Protein AF-A0A9W4R9J2-F1 (afdb_monomer)

Structure (mmCIF, N/CA/C/O backbone):
data_AF-A0A9W4R9J2-F1
#
_entry.id   AF-A0A9W4R9J2-F1
#
loop_
_atom_site.group_PDB
_atom_site.id
_atom_site.type_symbol
_atom_site.label_atom_id
_atom_site.label_alt_id
_atom_site.label_comp_id
_atom_site.label_asym_id
_atom_site.label_entity_id
_atom_site.label_seq_id
_atom_site.pdbx_PDB_ins_code
_atom_site.Cartn_x
_atom_site.Cartn_y
_atom_site.Cartn_z
_atom_site.occupancy
_atom_site.B_iso_or_equiv
_atom_site.auth_seq_id
_atom_site.auth_comp_id
_atom_site.auth_asym_id
_atom_site.auth_atom_id
_atom_site.pdbx_PDB_model_num
ATOM 1 N N . MET A 1 1 ? 6.379 -10.928 -26.105 1.00 49.28 1 MET A N 1
ATOM 2 C CA . MET A 1 1 ? 5.476 -9.896 -26.661 1.00 49.28 1 MET A CA 1
ATOM 3 C C . MET A 1 1 ? 5.214 -8.902 -25.545 1.00 49.28 1 MET A C 1
ATOM 5 O O . MET A 1 1 ? 4.827 -9.354 -24.476 1.00 49.28 1 MET A O 1
ATOM 9 N N . GLN A 1 2 ? 5.492 -7.612 -25.751 1.00 60.53 2 GLN A N 1
ATOM 10 C CA . GLN A 1 2 ? 5.240 -6.575 -24.742 1.00 60.53 2 GLN A CA 1
ATOM 11 C C . GLN A 1 2 ? 3.728 -6.381 -24.582 1.00 60.53 2 GLN A C 1
ATOM 13 O O . GLN A 1 2 ? 3.017 -6.205 -25.573 1.00 60.53 2 GLN A O 1
ATOM 18 N N . GLY A 1 3 ? 3.234 -6.471 -23.348 1.00 66.19 3 GLY A N 1
ATOM 19 C CA . GLY A 1 3 ? 1.832 -6.247 -23.016 1.00 66.19 3 GLY A CA 1
ATOM 20 C C . GLY A 1 3 ? 1.604 -4.839 -22.469 1.00 66.19 3 GLY A C 1
ATOM 21 O O . GLY A 1 3 ? 2.522 -4.184 -21.992 1.00 66.19 3 GLY A O 1
ATOM 22 N N . ILE A 1 4 ? 0.347 -4.392 -22.455 1.00 69.94 4 ILE A N 1
ATOM 23 C CA . ILE A 1 4 ? -0.038 -3.115 -21.823 1.00 69.94 4 ILE A CA 1
ATOM 24 C C . ILE A 1 4 ? 0.292 -3.119 -20.319 1.00 69.94 4 ILE A C 1
ATOM 26 O O . ILE A 1 4 ? 0.579 -2.080 -19.742 1.00 69.94 4 ILE A O 1
ATOM 30 N N . LEU A 1 5 ? 0.277 -4.288 -19.675 1.00 68.06 5 LEU A N 1
ATOM 31 C CA . LEU A 1 5 ? 0.492 -4.410 -18.231 1.00 68.06 5 LEU A CA 1
ATOM 32 C C . LEU A 1 5 ? 1.940 -4.734 -17.842 1.00 68.06 5 LEU A C 1
ATOM 34 O O . LEU A 1 5 ? 2.314 -4.511 -16.697 1.00 68.06 5 LEU A O 1
ATOM 38 N N . TYR A 1 6 ? 2.746 -5.279 -18.754 1.00 64.56 6 TYR A N 1
ATOM 39 C CA . TYR A 1 6 ? 4.098 -5.740 -18.442 1.00 64.56 6 TYR A CA 1
ATOM 40 C C . TYR A 1 6 ? 4.996 -5.680 -19.675 1.00 64.56 6 TYR A C 1
ATOM 42 O O . TYR A 1 6 ? 4.601 -6.037 -20.785 1.00 64.56 6 TYR A O 1
ATOM 50 N N . GLU A 1 7 ? 6.232 -5.253 -19.452 1.00 65.69 7 GLU A N 1
ATOM 51 C CA . GLU A 1 7 ? 7.257 -5.182 -20.494 1.00 65.69 7 GLU A CA 1
ATOM 52 C C . GLU A 1 7 ? 7.965 -6.522 -20.713 1.00 65.69 7 GLU A C 1
ATOM 54 O O . GLU A 1 7 ? 8.534 -6.769 -21.775 1.00 65.69 7 GLU A O 1
ATOM 59 N N . GLU A 1 8 ? 7.920 -7.381 -19.695 1.00 66.69 8 GLU A N 1
ATOM 60 C CA . GLU A 1 8 ? 8.724 -8.589 -19.618 1.00 66.69 8 GLU A CA 1
ATOM 61 C C . GLU A 1 8 ? 8.417 -9.597 -20.734 1.00 66.69 8 GLU A C 1
ATOM 63 O O . GLU A 1 8 ? 7.276 -9.686 -21.204 1.00 66.69 8 GLU A O 1
ATOM 68 N N . PRO A 1 9 ? 9.395 -10.448 -21.110 1.00 65.94 9 PRO A N 1
ATOM 69 C CA . PRO A 1 9 ? 9.200 -11.491 -22.116 1.00 65.94 9 PRO A CA 1
ATOM 70 C C . PRO A 1 9 ? 8.013 -12.407 -21.802 1.00 65.94 9 PRO A C 1
ATOM 72 O O . PRO A 1 9 ? 7.389 -12.948 -22.717 1.00 65.94 9 PRO A O 1
ATOM 75 N N . THR A 1 10 ? 7.715 -12.570 -20.506 1.00 77.56 10 THR A N 1
ATOM 76 C CA . THR A 1 10 ? 6.707 -13.488 -19.983 1.00 77.56 10 THR A CA 1
ATOM 77 C C . THR A 1 10 ? 5.927 -12.865 -18.822 1.00 77.56 10 THR A C 1
ATOM 79 O O . THR A 1 10 ? 6.518 -12.427 -17.836 1.00 77.56 10 THR A O 1
ATOM 82 N N . ILE A 1 11 ? 4.593 -12.939 -18.876 1.00 79.38 11 ILE A N 1
ATOM 83 C CA . ILE A 1 11 ? 3.689 -12.466 -17.808 1.00 79.38 11 ILE A CA 1
ATOM 84 C C . ILE A 1 11 ? 3.969 -13.101 -16.436 1.00 79.38 11 ILE A C 1
ATOM 86 O O . ILE A 1 11 ? 3.738 -12.487 -15.397 1.00 79.38 11 ILE A O 1
ATOM 90 N N . TRP A 1 12 ? 4.502 -14.323 -16.418 1.00 82.69 12 TRP A N 1
ATOM 91 C CA . TRP A 1 12 ? 4.842 -15.052 -15.196 1.00 82.69 12 TRP A CA 1
ATOM 92 C C . TRP A 1 12 ? 5.904 -14.343 -14.348 1.00 82.69 12 TRP A C 1
ATOM 94 O O . TRP A 1 12 ? 5.832 -14.408 -13.124 1.00 82.69 12 TRP A O 1
ATOM 104 N N . LEU A 1 13 ? 6.844 -13.625 -14.974 1.00 85.06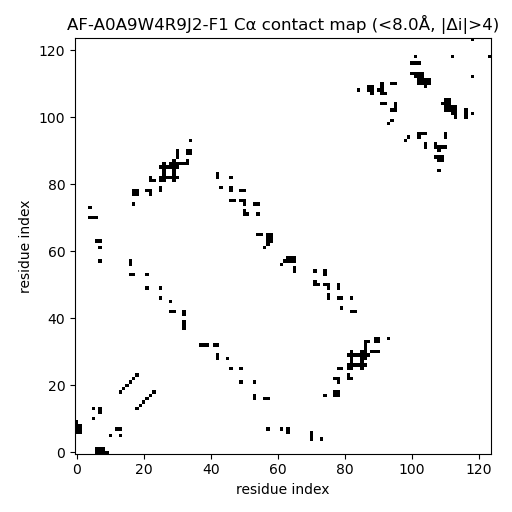 13 LEU A N 1
ATOM 105 C CA . LEU A 1 13 ? 7.872 -12.858 -14.260 1.00 85.06 13 LEU A CA 1
ATOM 106 C C . LEU A 1 13 ? 7.255 -11.661 -13.535 1.00 85.06 13 LEU A C 1
ATOM 108 O O . LEU A 1 13 ? 7.522 -11.440 -12.356 1.00 85.06 13 LEU A O 1
ATOM 112 N N . PHE A 1 14 ? 6.343 -10.958 -14.208 1.00 84.19 14 PHE A N 1
ATOM 113 C CA . PHE A 1 14 ? 5.556 -9.888 -13.605 1.00 84.19 14 PHE A CA 1
ATOM 114 C C . PHE A 1 14 ? 4.712 -10.392 -12.425 1.00 84.19 14 PHE A C 1
ATOM 116 O O . PHE A 1 14 ? 4.728 -9.800 -11.345 1.00 84.19 14 PHE A O 1
ATOM 123 N N . LEU A 1 15 ? 4.015 -11.521 -12.592 1.00 87.25 15 LEU A N 1
ATOM 124 C CA . LEU A 1 15 ? 3.226 -12.121 -11.513 1.00 87.25 15 LEU A CA 1
ATOM 125 C C . LEU A 1 15 ? 4.101 -12.528 -10.322 1.00 87.25 15 LEU A C 1
ATOM 127 O O . LEU A 1 15 ? 3.741 -12.270 -9.176 1.00 87.25 15 LEU A O 1
ATOM 131 N N . LEU A 1 16 ? 5.265 -13.125 -10.563 1.00 91.19 16 LEU A N 1
ATOM 132 C CA . LEU A 1 16 ? 6.165 -13.518 -9.486 1.00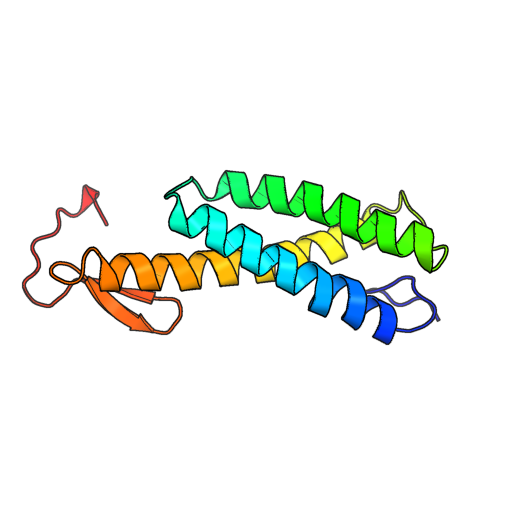 91.19 16 LEU A CA 1
ATOM 133 C C . LEU A 1 16 ? 6.727 -12.298 -8.740 1.00 91.19 16 LEU A C 1
ATOM 135 O O . LEU A 1 16 ? 6.644 -12.227 -7.515 1.00 91.19 16 LEU A O 1
ATOM 139 N N . VAL A 1 17 ? 7.287 -11.332 -9.465 1.00 90.38 17 VAL A N 1
ATOM 140 C CA . VAL A 1 17 ? 8.046 -10.231 -8.860 1.00 90.38 17 VAL A CA 1
ATOM 141 C C . VAL A 1 17 ? 7.135 -9.131 -8.334 1.00 90.38 17 VAL A C 1
ATOM 143 O O . VAL A 1 17 ? 7.285 -8.726 -7.184 1.00 90.38 17 VAL A O 1
ATOM 146 N N . THR A 1 18 ? 6.164 -8.666 -9.119 1.00 89.88 18 THR A N 1
ATOM 147 C CA . THR A 1 18 ? 5.282 -7.569 -8.696 1.00 89.88 18 THR A CA 1
ATOM 148 C C . THR A 1 18 ? 4.164 -8.081 -7.796 1.00 89.88 18 THR A C 1
ATOM 150 O O . THR A 1 18 ? 3.932 -7.517 -6.728 1.00 89.88 18 THR A O 1
ATOM 153 N N . VAL A 1 19 ? 3.471 -9.158 -8.184 1.00 91.62 19 VAL A N 1
ATOM 154 C CA . VAL A 1 19 ? 2.272 -9.609 -7.453 1.00 91.62 19 VAL A CA 1
ATOM 155 C C . VAL A 1 19 ? 2.636 -10.451 -6.235 1.00 91.62 19 VAL A C 1
ATOM 157 O O . VAL A 1 19 ? 2.187 -10.142 -5.134 1.00 91.62 19 VAL A O 1
ATOM 160 N N . ILE A 1 20 ? 3.450 -11.496 -6.395 1.00 93.88 20 ILE A N 1
ATOM 161 C CA . ILE A 1 20 ? 3.772 -12.396 -5.281 1.00 93.88 20 ILE A CA 1
ATOM 162 C C . ILE A 1 20 ? 4.780 -11.733 -4.340 1.00 93.88 20 ILE A C 1
ATOM 164 O O . ILE A 1 20 ? 4.466 -11.511 -3.174 1.00 93.88 20 ILE A O 1
ATOM 168 N N . MET A 1 21 ? 5.974 -11.386 -4.823 1.00 94.62 21 MET A N 1
ATOM 169 C CA . MET A 1 21 ? 7.027 -10.822 -3.970 1.00 94.62 21 MET A CA 1
ATOM 170 C C . MET A 1 21 ? 6.708 -9.382 -3.555 1.00 94.62 21 MET A C 1
ATOM 172 O O . MET A 1 21 ? 6.671 -9.069 -2.364 1.00 94.62 21 MET A O 1
ATOM 17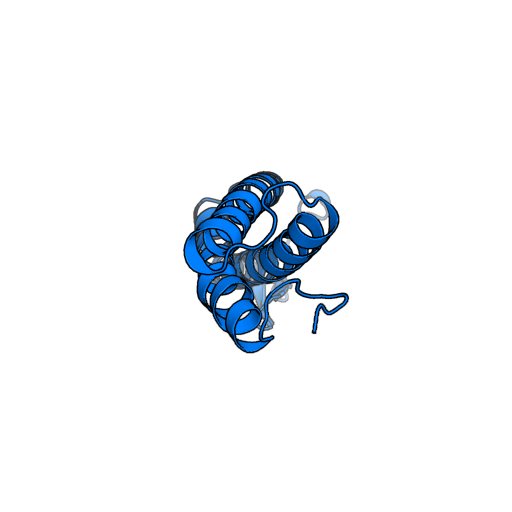6 N N . GLY A 1 22 ? 6.436 -8.514 -4.530 1.00 95.06 22 GLY A N 1
ATOM 177 C CA . GLY A 1 22 ? 6.090 -7.115 -4.307 1.00 95.06 22 GLY A CA 1
ATOM 178 C C . GLY A 1 22 ? 4.801 -6.969 -3.503 1.00 95.06 22 GLY A C 1
ATOM 179 O O . GLY A 1 22 ? 4.794 -6.285 -2.482 1.00 95.06 22 GLY A O 1
ATOM 180 N N . GLY A 1 23 ? 3.733 -7.669 -3.892 1.00 96.06 23 GLY A N 1
ATOM 181 C CA . GLY A 1 23 ? 2.456 -7.648 -3.179 1.00 96.06 23 GLY A CA 1
ATOM 182 C C . GLY A 1 23 ? 2.564 -8.174 -1.746 1.00 96.06 23 GLY A C 1
ATOM 183 O O . GLY A 1 23 ? 1.980 -7.583 -0.835 1.00 96.06 23 GLY A O 1
ATOM 184 N N . TRP A 1 24 ? 3.371 -9.212 -1.497 1.00 96.69 24 TRP A N 1
ATOM 185 C CA . TRP A 1 24 ? 3.652 -9.673 -0.133 1.00 96.69 24 TRP A CA 1
ATOM 186 C C . TRP A 1 24 ? 4.371 -8.609 0.706 1.00 96.69 24 TRP A C 1
ATOM 188 O O . TRP A 1 24 ? 3.954 -8.317 1.831 1.00 96.69 24 TRP A O 1
ATOM 198 N N . LEU A 1 25 ? 5.422 -7.986 0.163 1.00 96.69 25 LEU A N 1
ATOM 199 C CA . LEU A 1 25 ? 6.142 -6.903 0.840 1.00 96.69 25 LEU A CA 1
ATOM 200 C C . LEU A 1 25 ? 5.230 -5.698 1.101 1.00 96.69 25 LEU A C 1
ATOM 202 O O . LEU A 1 25 ? 5.234 -5.151 2.206 1.00 96.69 25 LEU A O 1
ATOM 206 N N . ALA A 1 26 ? 4.396 -5.335 0.127 1.00 97.25 26 ALA A N 1
ATOM 207 C CA . ALA A 1 26 ? 3.409 -4.273 0.247 1.00 97.25 26 ALA A CA 1
ATOM 208 C C . ALA A 1 26 ? 2.405 -4.560 1.369 1.00 97.25 26 ALA A C 1
ATOM 210 O O . ALA A 1 26 ? 2.177 -3.716 2.239 1.00 97.25 26 ALA A O 1
ATOM 211 N N . TRP A 1 27 ? 1.863 -5.779 1.417 1.00 97.69 27 TRP A N 1
ATOM 212 C CA . TRP A 1 27 ? 0.972 -6.218 2.488 1.00 97.69 27 TRP A CA 1
ATOM 213 C C . TRP A 1 27 ? 1.642 -6.127 3.866 1.00 97.69 27 TRP A C 1
ATOM 215 O O . TRP A 1 27 ? 1.038 -5.644 4.831 1.00 97.69 27 TRP A O 1
ATOM 225 N N . MET A 1 28 ? 2.899 -6.565 3.973 1.00 97.31 28 MET A N 1
ATOM 226 C CA . MET A 1 28 ? 3.667 -6.521 5.219 1.00 97.31 28 MET A CA 1
ATOM 227 C C . MET A 1 28 ? 3.967 -5.085 5.668 1.00 97.31 28 MET A C 1
ATOM 229 O O . MET A 1 28 ? 3.836 -4.785 6.858 1.00 97.31 28 MET A O 1
ATOM 233 N N . ALA A 1 29 ? 4.270 -4.180 4.736 1.00 96.19 29 ALA A N 1
ATOM 234 C CA . ALA A 1 29 ? 4.402 -2.751 5.015 1.00 96.19 29 ALA A CA 1
ATOM 235 C C . ALA A 1 29 ? 3.069 -2.144 5.493 1.00 96.19 29 ALA A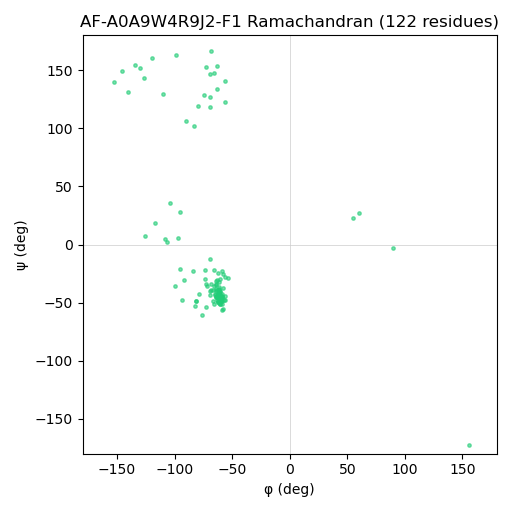 C 1
ATOM 237 O O . ALA A 1 29 ? 3.028 -1.457 6.517 1.00 96.19 29 ALA A O 1
ATOM 238 N N . GLY A 1 30 ? 1.956 -2.481 4.830 1.00 95.50 30 GLY A N 1
ATOM 239 C CA . GLY A 1 30 ? 0.605 -2.110 5.258 1.00 95.50 30 GLY A CA 1
ATOM 240 C C . GLY A 1 30 ? 0.290 -2.580 6.679 1.00 95.50 30 GLY A C 1
ATOM 241 O O . GLY A 1 30 ? -0.206 -1.809 7.507 1.00 95.50 30 GLY A O 1
ATOM 242 N N . ARG A 1 31 ? 0.652 -3.825 7.010 1.00 95.81 31 ARG A N 1
ATOM 243 C CA . ARG A 1 31 ? 0.542 -4.379 8.366 1.00 95.81 31 ARG A CA 1
ATOM 244 C C . ARG A 1 31 ? 1.383 -3.601 9.383 1.00 95.81 31 ARG A C 1
ATOM 246 O O . ARG A 1 31 ? 0.883 -3.335 10.476 1.00 95.81 31 ARG A O 1
ATOM 253 N N . ALA A 1 32 ? 2.621 -3.236 9.057 1.00 95.56 32 ALA A N 1
ATOM 254 C CA . ALA A 1 32 ? 3.503 -2.488 9.958 1.00 95.56 32 ALA A CA 1
ATOM 255 C C . ALA A 1 32 ? 2.953 -1.084 10.275 1.00 95.56 32 ALA A C 1
ATOM 257 O O . ALA A 1 32 ? 2.873 -0.694 11.444 1.00 95.56 32 ALA A O 1
ATOM 258 N N . ILE A 1 33 ? 2.482 -0.363 9.251 1.00 95.12 33 ILE A N 1
ATOM 259 C CA . ILE A 1 33 ? 1.815 0.941 9.405 1.00 95.12 33 ILE A CA 1
ATOM 260 C C . ILE A 1 33 ? 0.520 0.812 10.213 1.00 95.12 33 ILE A C 1
ATOM 262 O O . ILE A 1 33 ? 0.224 1.648 11.072 1.00 95.12 33 ILE A O 1
ATOM 266 N N . ALA A 1 34 ? -0.242 -0.265 9.995 1.00 93.88 34 ALA A N 1
ATOM 267 C CA . ALA A 1 34 ? -1.422 -0.539 10.799 1.00 93.88 34 ALA A CA 1
ATOM 268 C C . ALA A 1 34 ? -1.042 -0.680 12.283 1.00 93.88 34 ALA A C 1
ATOM 270 O O . ALA A 1 34 ? -1.541 0.056 13.125 1.00 93.88 34 ALA A O 1
ATOM 271 N N . LEU A 1 35 ? -0.124 -1.591 12.620 1.00 93.19 35 LEU A N 1
ATOM 272 C CA . LEU A 1 35 ? 0.263 -1.905 14.010 1.00 93.19 35 LEU A CA 1
ATOM 273 C C . LEU A 1 35 ? 0.793 -0.712 14.808 1.00 93.19 35 LEU A C 1
ATOM 275 O O . LEU A 1 35 ? 0.660 -0.694 16.027 1.00 93.19 35 LEU A O 1
ATOM 279 N N . THR A 1 36 ? 1.339 0.289 14.129 1.00 93.69 36 THR A N 1
ATOM 280 C CA . THR A 1 36 ? 1.927 1.483 14.746 1.00 93.69 36 THR A CA 1
ATOM 281 C C . THR A 1 36 ? 0.979 2.684 14.800 1.00 93.69 36 THR A C 1
ATOM 283 O O . THR A 1 36 ? 1.408 3.767 15.184 1.00 93.69 36 THR A O 1
ATOM 286 N N . TRP A 1 37 ? -0.296 2.522 14.413 1.00 91.44 37 TRP A N 1
ATOM 287 C CA . TRP A 1 37 ? -1.291 3.614 14.380 1.00 91.44 37 TRP A CA 1
ATOM 288 C C . TRP A 1 37 ? -0.862 4.833 13.546 1.00 91.44 37 TRP A C 1
ATOM 290 O O . TRP A 1 37 ? -1.370 5.936 13.722 1.00 91.44 37 TRP A O 1
ATOM 300 N N . ARG A 1 38 ? 0.060 4.627 12.599 1.00 91.00 38 ARG A N 1
ATOM 301 C CA . ARG A 1 38 ? 0.570 5.679 11.720 1.00 91.00 38 ARG A CA 1
ATOM 302 C C . ARG A 1 38 ? -0.477 6.090 10.674 1.00 91.00 38 ARG A C 1
ATOM 304 O O . ARG A 1 38 ? -1.324 5.265 10.295 1.00 91.00 38 ARG A O 1
ATOM 311 N N . PRO A 1 39 ? -0.418 7.345 10.193 1.00 90.62 39 PRO A N 1
ATOM 312 C CA . PRO A 1 39 ? -1.334 7.843 9.177 1.00 90.62 39 PRO A CA 1
ATOM 313 C C . PRO A 1 39 ? -1.134 7.121 7.838 1.00 90.62 39 PRO A C 1
ATOM 315 O O . PRO A 1 39 ? -0.027 6.721 7.476 1.00 90.62 39 PRO A O 1
ATOM 318 N N . ASN A 1 40 ? -2.222 6.968 7.085 1.00 89.69 40 ASN A N 1
ATOM 319 C CA . ASN A 1 40 ? -2.258 6.224 5.823 1.00 89.69 40 ASN A CA 1
ATOM 320 C C . ASN A 1 40 ? -1.419 6.856 4.694 1.00 89.69 40 ASN A C 1
ATOM 322 O O . ASN A 1 40 ? -0.994 6.133 3.800 1.00 89.69 40 ASN A O 1
ATOM 326 N N . TRP A 1 41 ? -1.112 8.156 4.735 1.00 92.56 41 TRP A N 1
ATOM 327 C CA . TRP A 1 41 ? -0.234 8.780 3.735 1.00 92.56 41 TRP A CA 1
ATOM 328 C C . TRP A 1 41 ? 1.193 8.213 3.764 1.00 92.56 41 TRP A C 1
ATOM 330 O O . TRP A 1 41 ? 1.831 8.117 2.718 1.00 92.56 41 TRP A O 1
ATOM 340 N N . GLN A 1 42 ? 1.681 7.763 4.930 1.00 94.19 42 GLN A N 1
ATOM 341 C CA . GLN A 1 42 ? 3.005 7.133 5.034 1.00 94.19 42 GLN A CA 1
ATOM 342 C C . GLN A 1 42 ? 3.062 5.827 4.240 1.00 94.19 42 GLN A C 1
ATOM 344 O O . GLN A 1 42 ? 4.086 5.515 3.639 1.00 94.19 42 GLN A O 1
ATOM 349 N N . LEU A 1 43 ? 1.943 5.095 4.179 1.00 94.44 43 LEU A N 1
ATOM 350 C CA . LEU A 1 43 ? 1.839 3.894 3.362 1.00 94.44 43 LEU A CA 1
ATOM 351 C C . LEU A 1 43 ? 2.021 4.222 1.880 1.00 94.44 43 LEU A C 1
ATOM 353 O O . LEU A 1 43 ? 2.761 3.519 1.206 1.00 94.44 43 LEU A O 1
ATOM 357 N N . VAL A 1 44 ? 1.404 5.301 1.387 1.00 95.88 44 VAL A N 1
ATOM 358 C CA . VAL A 1 44 ? 1.539 5.718 -0.018 1.00 95.88 44 VAL A CA 1
ATOM 359 C C . VAL A 1 44 ? 3.001 5.993 -0.358 1.00 95.88 44 VAL A C 1
ATOM 361 O O . VAL A 1 44 ? 3.500 5.475 -1.351 1.00 95.88 44 VAL A O 1
ATOM 364 N N . ILE A 1 45 ? 3.718 6.726 0.497 1.00 96.19 45 ILE A N 1
ATOM 365 C CA . ILE A 1 45 ? 5.145 7.008 0.288 1.00 96.19 45 ILE A CA 1
ATOM 366 C C . ILE A 1 45 ? 5.977 5.727 0.289 1.00 96.19 45 ILE A C 1
ATOM 368 O O . ILE A 1 45 ? 6.828 5.546 -0.580 1.00 96.19 45 ILE A O 1
ATOM 372 N N . TYR A 1 46 ? 5.719 4.815 1.227 1.00 94.38 46 TYR A N 1
ATOM 373 C CA . TYR A 1 46 ? 6.417 3.532 1.253 1.00 94.38 46 TYR A CA 1
ATOM 374 C C . TYR A 1 46 ? 6.117 2.680 0.021 1.00 94.38 46 TYR A C 1
ATOM 376 O O . TYR A 1 46 ? 7.016 1.999 -0.462 1.00 94.38 46 TYR A O 1
ATOM 384 N N . MET A 1 47 ? 4.899 2.734 -0.523 1.00 97.31 47 MET A N 1
ATOM 385 C CA . MET A 1 47 ? 4.551 2.006 -1.746 1.00 97.31 47 MET A CA 1
ATOM 386 C C . MET A 1 47 ? 5.186 2.627 -2.991 1.00 97.31 47 MET A C 1
ATOM 388 O O . MET A 1 47 ? 5.598 1.882 -3.871 1.00 97.31 47 MET A O 1
ATOM 392 N N . LEU A 1 48 ? 5.344 3.954 -3.043 1.00 95.94 48 LEU A N 1
ATOM 393 C CA . LEU A 1 48 ? 6.105 4.622 -4.105 1.00 95.94 48 LEU A CA 1
ATOM 394 C C . LEU A 1 48 ? 7.576 4.183 -4.081 1.00 95.94 48 LEU A C 1
ATOM 396 O O . LEU A 1 48 ? 8.110 3.735 -5.091 1.00 95.94 48 LEU A O 1
ATOM 400 N N . ALA A 1 49 ? 8.216 4.218 -2.908 1.00 96.25 49 ALA A N 1
ATOM 401 C CA . ALA A 1 49 ? 9.591 3.740 -2.756 1.00 96.25 49 ALA A CA 1
ATOM 402 C C . ALA A 1 49 ? 9.727 2.244 -3.101 1.00 96.25 49 ALA A C 1
ATOM 404 O O . ALA A 1 49 ? 10.673 1.843 -3.781 1.00 96.25 49 ALA A O 1
ATOM 405 N N . LEU A 1 50 ? 8.761 1.419 -2.682 1.00 95.81 50 LEU A N 1
ATOM 406 C CA . LEU A 1 50 ? 8.727 -0.004 -3.016 1.00 95.81 50 LEU A CA 1
ATOM 407 C C . LEU A 1 50 ? 8.515 -0.239 -4.519 1.00 95.81 50 LEU A C 1
ATOM 409 O O . LEU A 1 50 ? 9.123 -1.150 -5.068 1.00 95.81 50 LEU A O 1
ATOM 413 N N . GLY A 1 51 ? 7.720 0.591 -5.199 1.00 94.81 51 GLY A N 1
ATOM 414 C CA . GLY A 1 51 ? 7.554 0.553 -6.653 1.00 94.81 51 GLY A CA 1
ATOM 415 C C . GLY A 1 51 ? 8.869 0.793 -7.390 1.00 94.81 51 GLY A C 1
ATOM 416 O O . GLY A 1 51 ? 9.173 0.082 -8.344 1.00 94.81 51 GLY A O 1
ATOM 417 N N . ILE A 1 52 ? 9.698 1.726 -6.902 1.00 94.12 52 ILE A N 1
ATOM 418 C CA . ILE A 1 52 ? 11.025 1.991 -7.484 1.00 94.12 52 ILE A CA 1
ATOM 419 C C . ILE A 1 52 ? 11.907 0.754 -7.310 1.00 94.12 52 ILE A C 1
ATOM 421 O O . ILE A 1 52 ? 12.586 0.333 -8.244 1.00 94.12 52 ILE A O 1
ATOM 425 N N . PHE A 1 53 ? 11.862 0.138 -6.128 1.00 94.31 53 PHE A N 1
ATOM 426 C CA . PHE A 1 53 ? 12.617 -1.075 -5.837 1.00 94.31 53 PHE A CA 1
ATOM 427 C C . PHE A 1 53 ? 12.178 -2.271 -6.699 1.00 94.31 53 PHE A C 1
ATOM 429 O O . PHE A 1 53 ? 13.021 -2.953 -7.274 1.00 94.31 53 PHE A O 1
ATOM 436 N N . VAL A 1 54 ? 10.872 -2.502 -6.855 1.00 92.81 54 VAL A N 1
ATOM 437 C CA . VAL A 1 54 ? 10.337 -3.553 -7.740 1.00 92.81 54 VAL A CA 1
ATOM 438 C C . VAL A 1 54 ? 10.743 -3.296 -9.191 1.00 92.81 54 VAL A C 1
ATOM 440 O O . V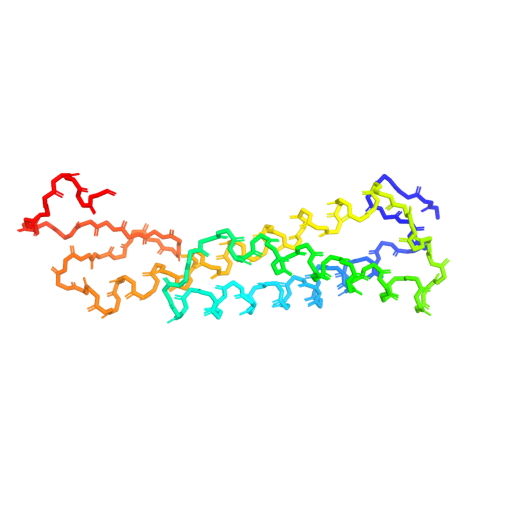AL A 1 54 ? 11.190 -4.218 -9.873 1.00 92.81 54 VAL A O 1
ATOM 443 N N . ARG A 1 55 ? 10.694 -2.038 -9.649 1.00 90.50 55 ARG A N 1
ATOM 444 C CA . ARG A 1 55 ? 11.140 -1.681 -11.000 1.00 90.50 55 ARG A CA 1
ATOM 445 C C . ARG A 1 55 ? 12.632 -1.924 -11.204 1.00 90.50 55 ARG A C 1
ATOM 447 O O . ARG A 1 55 ? 13.037 -2.389 -12.266 1.00 90.50 55 ARG A O 1
ATOM 454 N N . PHE A 1 56 ? 13.438 -1.653 -10.183 1.00 91.38 56 PHE A N 1
ATOM 455 C CA . PHE A 1 56 ? 14.859 -1.975 -10.194 1.00 91.38 56 PHE A CA 1
ATOM 456 C C . PHE A 1 56 ? 15.107 -3.485 -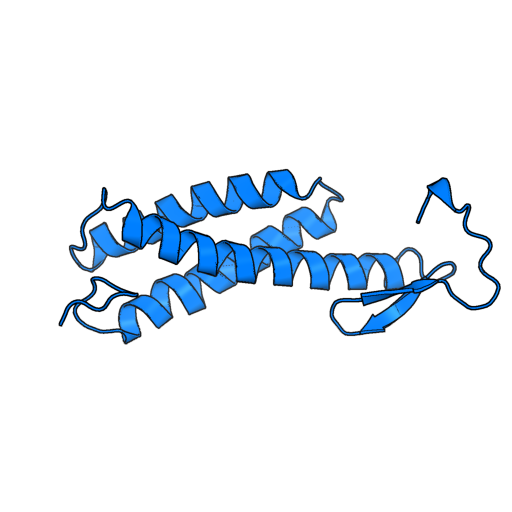10.327 1.00 91.38 56 PHE A C 1
ATOM 458 O O . PHE A 1 56 ? 15.995 -3.874 -11.078 1.00 91.38 56 PHE A O 1
ATOM 465 N N . ILE A 1 57 ? 14.305 -4.338 -9.677 1.00 90.50 57 ILE A N 1
ATOM 466 C CA . ILE A 1 57 ? 14.406 -5.800 -9.836 1.00 90.50 57 ILE A CA 1
ATOM 467 C C . ILE A 1 57 ? 14.102 -6.217 -11.280 1.00 90.50 57 ILE A C 1
ATOM 469 O O . ILE A 1 57 ? 14.858 -7.005 -11.847 1.00 90.50 57 ILE A O 1
ATOM 473 N N . HIS A 1 58 ? 13.043 -5.666 -11.884 1.00 87.12 58 HIS A N 1
ATOM 474 C CA . HIS A 1 58 ? 12.697 -5.934 -13.287 1.00 87.12 58 HIS A CA 1
ATOM 475 C C . HIS A 1 58 ? 13.829 -5.544 -14.245 1.00 87.12 58 HIS A C 1
ATOM 477 O O . HIS A 1 58 ? 14.251 -6.335 -15.088 1.00 87.12 58 HIS A O 1
ATOM 483 N N . PHE A 1 59 ? 14.414 -4.361 -14.047 1.00 88.12 59 PHE A N 1
ATOM 484 C CA . PHE A 1 59 ? 15.592 -3.920 -14.797 1.00 88.12 59 PHE A CA 1
ATOM 485 C C . PHE A 1 59 ? 16.798 -4.856 -14.596 1.00 88.12 59 PHE A C 1
ATOM 487 O O . PHE A 1 59 ? 17.395 -5.318 -15.567 1.00 88.12 59 PHE A O 1
ATOM 494 N N . ALA A 1 60 ? 17.156 -5.156 -13.345 1.00 88.88 60 ALA A N 1
ATOM 495 C CA . ALA A 1 60 ? 18.385 -5.876 -13.021 1.00 88.88 60 ALA A CA 1
ATOM 496 C C . ALA A 1 60 ? 18.353 -7.349 -13.455 1.00 88.88 60 ALA A C 1
ATOM 498 O O . ALA A 1 60 ? 19.361 -7.867 -13.933 1.00 88.88 60 ALA A O 1
ATOM 499 N N . LEU A 1 61 ? 17.213 -8.026 -13.287 1.00 86.81 61 LEU A N 1
ATOM 500 C CA . LEU A 1 61 ? 17.094 -9.463 -13.551 1.00 86.81 61 LEU A CA 1
ATOM 501 C C . LEU A 1 61 ? 16.649 -9.783 -14.977 1.00 86.81 61 LEU A C 1
ATOM 503 O O . LEU A 1 61 ? 17.044 -10.822 -15.503 1.00 86.81 61 LEU A O 1
ATOM 507 N N . PHE A 1 62 ? 15.850 -8.917 -15.604 1.00 86.00 62 PHE A N 1
ATOM 508 C CA . PHE A 1 62 ? 15.210 -9.228 -16.886 1.00 86.00 62 PHE A CA 1
ATOM 509 C C . PHE A 1 62 ? 15.476 -8.198 -17.983 1.00 86.00 62 PHE A C 1
ATOM 511 O O . PHE A 1 62 ? 14.934 -8.319 -19.078 1.00 86.00 62 PHE A O 1
ATOM 518 N N . GLN A 1 63 ? 16.362 -7.228 -17.727 1.00 83.38 63 GLN A N 1
ATOM 519 C CA . GLN A 1 63 ? 16.761 -6.204 -18.699 1.00 83.38 63 GLN A CA 1
ATOM 520 C C . GLN A 1 63 ? 15.581 -5.333 -19.183 1.00 83.38 63 GLN A C 1
ATOM 522 O O . GLN A 1 63 ? 15.621 -4.791 -20.288 1.00 83.38 63 GLN A O 1
ATOM 527 N N . ALA A 1 64 ? 14.531 -5.175 -18.366 1.00 82.00 64 ALA A N 1
ATOM 528 C CA . ALA A 1 64 ? 13.434 -4.240 -18.634 1.00 82.00 64 ALA A CA 1
ATOM 529 C C . AL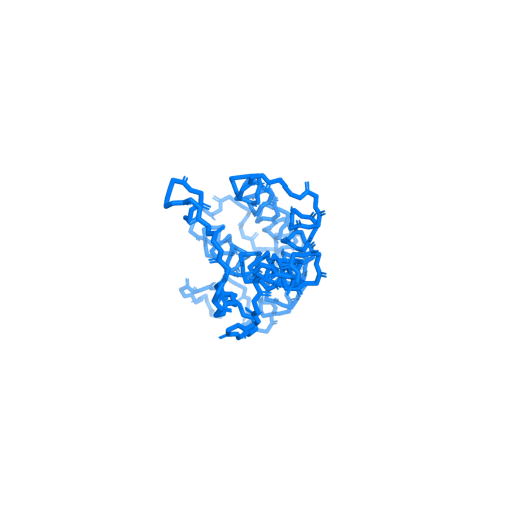A A 1 64 ? 13.880 -2.774 -18.526 1.00 82.00 64 ALA A C 1
ATOM 531 O O . ALA A 1 64 ? 14.941 -2.481 -17.987 1.00 82.00 64 ALA A O 1
ATOM 532 N N . THR A 1 65 ? 13.085 -1.807 -18.995 1.00 82.88 65 THR A N 1
ATOM 533 C CA . THR A 1 65 ? 13.510 -0.394 -18.977 1.00 82.88 65 THR A CA 1
ATOM 534 C C . THR A 1 65 ? 13.342 0.270 -17.608 1.00 82.88 65 THR A C 1
ATOM 536 O O . THR A 1 65 ? 12.236 0.447 -17.113 1.00 82.88 65 THR A O 1
ATOM 539 N N . LEU A 1 66 ? 14.417 0.756 -16.985 1.00 77.88 66 LEU A N 1
ATOM 540 C CA . LEU A 1 66 ? 14.313 1.336 -15.637 1.00 77.88 66 LEU A CA 1
ATOM 541 C C . LEU A 1 66 ? 13.397 2.579 -15.572 1.00 77.88 66 LEU A C 1
ATOM 543 O O . LEU A 1 66 ? 12.553 2.680 -14.685 1.00 77.88 66 LEU A O 1
ATOM 547 N N . LEU A 1 67 ? 13.541 3.508 -16.523 1.00 81.69 67 LEU A N 1
ATOM 548 C CA . LEU A 1 67 ? 12.935 4.850 -16.489 1.00 81.69 67 LEU A CA 1
ATOM 549 C C . LEU A 1 67 ? 11.602 4.968 -17.248 1.00 81.69 67 LEU A C 1
ATOM 551 O O . LEU A 1 67 ? 11.244 6.045 -17.724 1.00 81.69 67 LEU A O 1
ATOM 555 N N . THR A 1 68 ? 10.842 3.881 -17.360 1.00 86.00 68 THR A N 1
ATOM 556 C CA . THR A 1 68 ? 9.523 3.935 -18.001 1.00 86.00 68 THR A CA 1
ATOM 557 C C . THR A 1 68 ? 8.436 4.241 -16.977 1.00 86.00 68 THR A C 1
ATOM 559 O O . THR A 1 68 ? 8.036 3.380 -16.190 1.00 86.00 68 THR A O 1
ATOM 562 N N . LEU A 1 69 ? 7.920 5.474 -17.024 1.00 86.00 69 LEU A N 1
ATOM 563 C CA . LEU A 1 69 ? 6.901 5.964 -16.089 1.00 86.00 69 LEU A CA 1
ATOM 564 C C . LEU A 1 69 ? 5.624 5.108 -16.107 1.00 86.00 69 LEU A C 1
ATOM 566 O O . LEU A 1 69 ? 5.040 4.857 -15.059 1.00 86.00 69 LEU A O 1
ATOM 570 N N . HIS A 1 70 ? 5.218 4.624 -17.282 1.00 86.38 70 HIS A N 1
ATOM 571 C CA . HIS A 1 70 ? 4.030 3.787 -17.442 1.00 86.38 70 HIS A CA 1
ATOM 572 C C . HIS A 1 70 ? 4.091 2.507 -16.592 1.00 86.38 70 HIS A C 1
ATOM 574 O O . HIS A 1 70 ? 3.221 2.288 -15.752 1.00 86.38 70 HIS A O 1
ATOM 580 N N . TYR A 1 71 ? 5.139 1.694 -16.750 1.00 85.44 71 TYR A N 1
ATOM 581 C CA . TYR A 1 71 ? 5.268 0.437 -16.010 1.00 85.44 71 TYR A CA 1
ATOM 582 C C . TYR A 1 71 ? 5.500 0.660 -14.514 1.00 85.44 71 TYR A C 1
ATOM 584 O O . TYR A 1 71 ? 4.946 -0.071 -13.699 1.00 85.44 71 TYR A O 1
ATOM 592 N N . TYR A 1 72 ? 6.222 1.722 -14.143 1.00 90.12 72 TYR A N 1
ATOM 593 C CA . TYR A 1 72 ? 6.344 2.119 -12.741 1.00 90.12 72 TYR A CA 1
ATOM 594 C C . TYR A 1 72 ? 4.981 2.431 -12.102 1.00 90.12 72 TYR A C 1
ATOM 596 O O . TYR A 1 72 ? 4.714 2.005 -10.976 1.00 90.12 72 TYR A O 1
ATOM 604 N N . ILE A 1 73 ? 4.097 3.144 -12.811 1.00 92.19 73 ILE A N 1
ATOM 605 C CA . ILE A 1 73 ? 2.741 3.433 -12.325 1.00 92.19 73 ILE A CA 1
ATOM 606 C C . ILE A 1 73 ? 1.942 2.136 -12.162 1.00 92.19 73 ILE A C 1
ATOM 608 O O . ILE A 1 73 ? 1.293 1.961 -11.132 1.00 92.19 73 ILE A O 1
ATOM 612 N N . VAL A 1 74 ? 2.013 1.219 -13.132 1.00 90.81 74 VAL A N 1
ATOM 613 C CA . VAL A 1 74 ? 1.321 -0.079 -13.057 1.00 90.81 74 VAL A CA 1
ATOM 614 C C . VAL A 1 74 ? 1.783 -0.876 -11.834 1.00 90.81 74 VAL A C 1
ATOM 616 O O . VAL A 1 74 ? 0.944 -1.276 -11.024 1.00 90.81 74 VAL A O 1
ATOM 619 N N . ASP A 1 75 ? 3.097 -1.039 -11.648 1.00 90.25 75 ASP A N 1
ATOM 620 C CA . ASP A 1 75 ? 3.666 -1.730 -10.485 1.00 90.25 75 ASP A CA 1
ATOM 621 C C . ASP A 1 75 ? 3.203 -1.068 -9.180 1.00 90.25 75 ASP A C 1
ATOM 623 O O . ASP A 1 75 ? 2.696 -1.727 -8.271 1.00 90.25 75 ASP A O 1
ATOM 627 N N . THR A 1 76 ? 3.295 0.259 -9.107 1.00 94.31 76 THR A N 1
ATOM 628 C CA . THR A 1 76 ? 2.913 1.028 -7.918 1.00 94.31 76 THR A CA 1
ATOM 629 C C . THR A 1 76 ? 1.432 0.868 -7.577 1.00 94.31 76 THR A C 1
ATOM 631 O O . THR A 1 76 ? 1.097 0.720 -6.404 1.00 94.31 76 THR A O 1
ATOM 634 N N . ILE A 1 77 ? 0.529 0.868 -8.564 1.00 95.38 77 ILE A N 1
ATOM 635 C CA . ILE A 1 77 ? -0.912 0.667 -8.333 1.00 95.38 77 ILE A CA 1
ATOM 636 C C . ILE A 1 77 ? -1.173 -0.716 -7.736 1.00 95.38 77 ILE A C 1
ATOM 638 O O . ILE A 1 77 ? -1.936 -0.834 -6.773 1.00 95.38 77 ILE A O 1
ATOM 642 N N . VAL A 1 78 ? -0.515 -1.752 -8.265 1.00 94.31 78 VAL A N 1
ATOM 643 C CA . VAL A 1 78 ? -0.621 -3.113 -7.725 1.00 94.31 78 VAL A CA 1
ATOM 644 C C . VAL A 1 78 ? -0.146 -3.138 -6.272 1.00 94.31 78 VAL A C 1
ATOM 646 O O . VAL A 1 78 ? -0.868 -3.615 -5.393 1.00 94.31 78 VAL A O 1
ATOM 649 N N . LEU A 1 79 ? 1.021 -2.557 -5.984 1.00 96.69 79 LEU A N 1
ATOM 650 C CA . LEU A 1 79 ? 1.565 -2.490 -4.626 1.00 96.69 79 LEU A CA 1
ATOM 651 C C . LEU A 1 79 ? 0.663 -1.695 -3.677 1.00 96.69 79 LEU A C 1
ATOM 653 O O . LEU A 1 79 ? 0.419 -2.136 -2.557 1.00 96.69 79 LEU A O 1
ATOM 657 N N . LEU A 1 80 ? 0.106 -0.564 -4.116 1.00 96.81 80 LEU A N 1
ATOM 658 C CA . LEU A 1 80 ? -0.848 0.219 -3.329 1.00 96.81 80 LEU A CA 1
ATOM 659 C C . LEU A 1 80 ? -2.084 -0.608 -2.977 1.00 96.81 80 LEU A C 1
ATOM 661 O O . LEU A 1 80 ? -2.503 -0.591 -1.820 1.00 96.81 80 LEU A O 1
ATOM 665 N N . ALA A 1 81 ? -2.638 -1.368 -3.924 1.00 96.88 81 ALA A N 1
ATOM 666 C CA . ALA A 1 81 ? -3.792 -2.225 -3.666 1.00 96.88 81 ALA A CA 1
ATOM 667 C C . ALA A 1 81 ? -3.492 -3.258 -2.564 1.00 96.88 81 ALA A C 1
ATOM 669 O O . ALA A 1 81 ? -4.241 -3.355 -1.586 1.00 96.88 81 ALA A O 1
ATOM 670 N N . PHE A 1 82 ? -2.362 -3.967 -2.659 1.00 97.31 82 PHE A N 1
ATOM 671 C CA . PHE A 1 82 ? -1.937 -4.922 -1.628 1.00 97.31 82 PHE A CA 1
ATOM 672 C C . PHE A 1 82 ? -1.615 -4.247 -0.290 1.00 97.31 82 PHE A C 1
ATOM 674 O O . PHE A 1 82 ? -2.022 -4.739 0.767 1.00 97.31 82 PHE A O 1
ATOM 681 N N . GLY A 1 83 ? -0.929 -3.105 -0.320 1.00 96.88 83 GLY A N 1
ATOM 682 C CA . GLY A 1 83 ? -0.567 -2.338 0.866 1.00 96.88 83 GLY A CA 1
ATOM 683 C C . GLY A 1 83 ? -1.792 -1.842 1.625 1.00 96.88 83 GLY A C 1
ATOM 684 O O . GLY A 1 83 ? -1.894 -2.049 2.837 1.00 96.88 83 GLY A O 1
ATOM 685 N N . PHE A 1 84 ? -2.759 -1.238 0.930 1.00 96.69 84 PHE A N 1
ATOM 686 C CA . PHE A 1 84 ? -3.999 -0.758 1.542 1.00 96.69 84 PHE A CA 1
ATOM 687 C C . PHE A 1 84 ? -4.885 -1.900 2.027 1.00 96.69 84 PHE A C 1
ATOM 689 O O . PHE A 1 84 ? -5.445 -1.796 3.121 1.00 96.69 84 PHE A O 1
ATOM 696 N N . ALA A 1 85 ? -4.976 -3.003 1.279 1.00 96.06 85 ALA A N 1
ATOM 697 C CA . ALA A 1 85 ? -5.685 -4.194 1.734 1.00 96.06 85 ALA A CA 1
ATOM 698 C C . ALA A 1 85 ? -5.064 -4.737 3.034 1.00 96.06 85 ALA A C 1
ATOM 700 O O . ALA A 1 85 ? -5.772 -4.933 4.028 1.00 96.06 85 ALA A O 1
ATOM 701 N N . GLY A 1 86 ? -3.735 -4.877 3.076 1.00 95.44 86 GLY A N 1
ATOM 702 C CA . GLY A 1 86 ? -3.004 -5.321 4.262 1.00 95.44 86 GLY A CA 1
ATOM 703 C C . GLY A 1 86 ? -3.177 -4.374 5.445 1.00 95.44 86 GLY A C 1
ATOM 704 O O . GLY A 1 86 ? -3.458 -4.813 6.566 1.00 95.44 86 GLY A O 1
ATOM 705 N N . TRP A 1 87 ? -3.095 -3.067 5.206 1.00 96.38 87 TRP A N 1
ATOM 706 C CA . TRP A 1 87 ? -3.348 -2.051 6.222 1.00 96.38 87 TRP A CA 1
ATOM 707 C C . TRP A 1 87 ? -4.772 -2.137 6.776 1.00 96.38 87 TRP A C 1
ATOM 709 O O . TRP A 1 87 ? -4.954 -2.234 7.992 1.00 96.38 87 TRP A O 1
ATOM 719 N N . ARG A 1 88 ? -5.786 -2.169 5.904 1.00 95.00 88 ARG A N 1
ATOM 720 C CA . ARG A 1 88 ? -7.203 -2.172 6.292 1.00 95.00 88 ARG A CA 1
ATOM 721 C C . ARG A 1 88 ? -7.580 -3.432 7.063 1.00 95.00 88 ARG A C 1
ATOM 723 O O . ARG A 1 88 ? -8.316 -3.334 8.048 1.00 95.00 88 ARG A O 1
ATOM 730 N N . TYR A 1 89 ? -7.055 -4.585 6.647 1.00 95.31 89 TYR A N 1
ATOM 731 C CA . TYR A 1 89 ? -7.247 -5.870 7.320 1.00 95.31 89 TYR A CA 1
ATOM 732 C C . TYR A 1 89 ? -6.691 -5.844 8.748 1.00 95.31 89 TYR A C 1
ATOM 734 O O . TYR A 1 89 ? -7.379 -6.173 9.718 1.00 95.31 89 TYR A O 1
ATOM 742 N N . ASN A 1 90 ? -5.443 -5.395 8.900 1.00 94.94 90 ASN A N 1
ATOM 743 C CA . ASN A 1 90 ? -4.788 -5.358 10.204 1.00 94.94 90 ASN A CA 1
ATOM 744 C C . ASN A 1 90 ? -5.369 -4.266 11.111 1.00 94.94 90 ASN A C 1
ATOM 746 O O . ASN A 1 90 ? -5.531 -4.508 12.308 1.00 94.94 90 ASN A O 1
ATOM 750 N N . ARG A 1 91 ? -5.755 -3.111 10.554 1.00 93.88 91 ARG A N 1
ATOM 751 C CA . ARG A 1 91 ? -6.453 -2.052 11.292 1.00 93.88 91 ARG A CA 1
ATOM 752 C C . ARG A 1 91 ? -7.792 -2.549 11.828 1.00 93.88 91 ARG A C 1
ATOM 754 O O . ARG A 1 91 ? -8.093 -2.318 12.994 1.00 93.88 91 ARG A O 1
ATOM 761 N N . ALA A 1 92 ? -8.558 -3.293 11.026 1.00 93.19 92 ALA A N 1
ATOM 762 C CA . ALA A 1 92 ? -9.818 -3.868 11.488 1.00 93.19 92 ALA A CA 1
ATOM 763 C C . ALA A 1 92 ? -9.620 -4.839 12.646 1.00 93.19 92 ALA A C 1
ATOM 765 O O . ALA A 1 92 ? -10.293 -4.729 13.669 1.00 93.19 92 ALA A O 1
ATOM 766 N N . ARG A 1 93 ? -8.631 -5.727 12.529 1.00 92.25 93 ARG A N 1
ATOM 767 C CA . ARG A 1 93 ? -8.285 -6.665 13.598 1.00 92.25 93 ARG A CA 1
ATOM 768 C C . ARG A 1 93 ? -7.841 -5.958 14.882 1.00 92.25 93 ARG A C 1
ATOM 770 O O . ARG A 1 93 ? -8.152 -6.436 15.970 1.00 92.25 93 ARG A O 1
ATOM 777 N N . GLN A 1 94 ? -7.120 -4.842 14.772 1.00 92.56 94 GLN A N 1
ATOM 778 C CA . GLN A 1 94 ? -6.719 -4.033 15.926 1.00 92.56 94 GLN A CA 1
ATOM 779 C C . GLN A 1 94 ? -7.919 -3.384 16.604 1.00 92.56 94 GLN A C 1
ATOM 781 O O . GLN A 1 94 ? -8.061 -3.552 17.811 1.00 92.56 94 GLN A O 1
ATOM 786 N N . MET A 1 95 ? -8.808 -2.739 15.842 1.00 92.88 95 MET A N 1
ATOM 787 C CA . MET A 1 95 ? -10.025 -2.118 16.378 1.00 92.88 95 MET A CA 1
ATOM 788 C C . MET A 1 95 ? -10.879 -3.139 17.133 1.00 92.88 95 MET A C 1
ATOM 790 O O . MET A 1 95 ? -11.227 -2.922 18.286 1.00 92.88 95 MET A O 1
ATOM 794 N N . THR A 1 96 ? -11.123 -4.310 16.544 1.00 92.19 96 THR A N 1
ATOM 795 C CA . THR A 1 96 ? -11.968 -5.335 17.176 1.00 92.19 96 THR A CA 1
ATOM 796 C C . THR A 1 96 ? -11.305 -6.048 18.352 1.00 92.19 96 THR A C 1
ATOM 798 O O . THR A 1 96 ? -12.007 -6.646 19.155 1.00 92.19 96 THR A O 1
ATOM 801 N N . ARG A 1 97 ? -9.965 -6.058 18.439 1.00 91.94 97 ARG A N 1
ATOM 802 C CA . ARG A 1 97 ? -9.235 -6.745 19.520 1.00 91.94 97 ARG A CA 1
ATOM 803 C C . ARG A 1 97 ? -8.922 -5.813 20.682 1.00 91.94 97 ARG A C 1
ATOM 805 O O . ARG A 1 97 ? -9.131 -6.186 21.827 1.00 91.94 97 ARG A O 1
ATOM 812 N N . GLN A 1 98 ? -8.388 -4.630 20.390 1.00 91.94 98 GLN A N 1
ATOM 813 C CA . GLN A 1 98 ? -8.020 -3.655 21.413 1.00 91.94 98 GLN A CA 1
ATOM 814 C C . GLN A 1 98 ? -9.249 -2.902 21.908 1.00 91.94 98 GLN A C 1
ATOM 816 O O . GLN A 1 98 ? -9.411 -2.798 23.109 1.00 91.94 98 GLN A O 1
ATOM 821 N N . TYR A 1 99 ? -10.157 -2.491 21.019 1.00 91.88 99 TYR A N 1
ATOM 822 C CA . TYR A 1 99 ? -11.368 -1.734 21.362 1.00 91.88 99 TYR A CA 1
ATOM 823 C C . TYR A 1 99 ? -12.631 -2.604 21.317 1.00 91.88 99 TYR A C 1
ATOM 825 O O . TYR A 1 99 ? -13.703 -2.148 20.926 1.00 91.88 99 TYR A O 1
ATOM 833 N N . HIS A 1 100 ? -12.513 -3.871 21.721 1.00 89.06 100 HIS A N 1
ATOM 834 C CA . HIS A 1 100 ? -13.587 -4.874 21.658 1.00 89.06 100 HIS A CA 1
ATOM 835 C C . HIS A 1 100 ? -14.870 -4.506 22.440 1.00 89.06 100 HIS A C 1
ATOM 837 O O . HIS A 1 100 ? -15.952 -5.024 22.144 1.00 89.06 100 HIS A O 1
ATOM 843 N N . TRP A 1 101 ? -14.761 -3.616 23.436 1.00 89.81 101 TRP A N 1
ATOM 844 C CA . TRP A 1 101 ? -15.900 -3.066 24.180 1.00 89.81 101 TRP A CA 1
ATOM 845 C C . TRP A 1 101 ? -16.708 -2.052 23.361 1.00 89.81 101 TRP A C 1
ATOM 847 O O . TRP A 1 101 ? -17.914 -1.937 23.557 1.00 89.81 101 TRP A O 1
ATOM 857 N N . LEU A 1 102 ? -16.060 -1.336 22.436 1.00 89.75 102 LEU A N 1
ATOM 858 C CA . LEU A 1 102 ? -16.669 -0.273 21.634 1.00 89.75 102 LEU A CA 1
ATOM 859 C C . LEU A 1 102 ? -17.055 -0.756 20.233 1.00 89.75 102 LEU A C 1
ATOM 861 O O . LEU A 1 102 ? -18.078 -0.343 19.690 1.00 89.75 102 LEU A O 1
ATOM 865 N N . PHE A 1 103 ? -16.249 -1.649 19.659 1.00 92.06 103 PHE A N 1
ATOM 866 C CA . PHE A 1 103 ? -16.391 -2.114 18.287 1.00 92.06 103 PHE A CA 1
ATOM 867 C C . PHE A 1 103 ? -16.453 -3.640 18.194 1.00 92.06 103 PHE A C 1
ATOM 869 O O . PHE A 1 103 ? -15.733 -4.366 18.879 1.00 92.06 103 PHE A O 1
ATOM 876 N N . GLU A 1 104 ? -17.270 -4.124 17.266 1.00 92.06 104 GLU A N 1
ATOM 877 C CA . GLU A 1 104 ? -17.371 -5.524 16.868 1.00 92.06 104 GLU A CA 1
ATOM 878 C C . GLU A 1 104 ? -17.028 -5.704 15.382 1.00 92.06 104 GLU A C 1
ATOM 880 O O . GLU A 1 104 ? -17.010 -4.758 14.588 1.00 92.06 104 GLU A O 1
ATOM 885 N N . ARG A 1 105 ? -16.689 -6.933 14.988 1.00 88.75 105 ARG A N 1
ATOM 886 C CA . ARG A 1 105 ? -16.220 -7.219 13.628 1.00 88.75 105 ARG A CA 1
ATOM 887 C C . ARG A 1 105 ? -17.388 -7.177 12.640 1.00 88.75 105 ARG A C 1
ATOM 889 O O . ARG A 1 105 ? -18.380 -7.868 12.831 1.00 88.75 105 ARG A O 1
ATOM 896 N N . ALA A 1 106 ? -17.229 -6.410 11.561 1.00 90.25 106 ALA A N 1
ATOM 897 C CA . ALA A 1 106 ? -18.190 -6.326 10.454 1.00 90.25 106 ALA A CA 1
ATOM 898 C C . ALA A 1 106 ? -17.678 -7.012 9.170 1.00 90.25 106 ALA A C 1
ATOM 900 O O . ALA A 1 106 ? -18.306 -6.931 8.122 1.00 90.25 106 ALA A O 1
ATOM 901 N N . GLY A 1 107 ? -16.511 -7.664 9.235 1.00 90.00 107 GLY A N 1
ATOM 902 C CA . GLY A 1 107 ? -15.906 -8.405 8.129 1.00 90.00 107 GLY A CA 1
ATOM 903 C C . GLY A 1 107 ? -14.384 -8.534 8.267 1.00 90.00 107 GLY A C 1
ATOM 904 O O . GLY A 1 107 ? -13.809 -8.147 9.292 1.00 90.00 107 GLY A O 1
ATOM 905 N N . PRO A 1 108 ? -13.687 -9.064 7.247 1.00 86.88 108 PRO A N 1
ATOM 906 C CA . PRO A 1 108 ? -12.224 -9.099 7.228 1.00 86.88 108 PRO A CA 1
ATOM 907 C C . PRO A 1 108 ? -11.603 -7.696 7.189 1.00 86.88 108 PRO A C 1
ATOM 909 O O . PRO A 1 108 ? -10.557 -7.479 7.793 1.00 86.88 108 PRO A O 1
ATOM 912 N N . PHE A 1 109 ? -12.284 -6.740 6.556 1.00 91.06 109 PHE A N 1
ATOM 913 C CA . PHE A 1 109 ? -11.827 -5.362 6.377 1.00 91.06 109 PHE A CA 1
ATOM 914 C C . PHE A 1 109 ? -12.728 -4.340 7.075 1.00 91.06 109 PHE A C 1
ATOM 916 O O . PHE A 1 109 ? -12.700 -3.180 6.699 1.00 91.06 109 PHE A O 1
ATOM 923 N N . GLY A 1 110 ? -13.558 -4.728 8.044 1.00 88.75 110 GLY A N 1
ATOM 924 C CA . GLY A 1 110 ? -14.577 -3.838 8.605 1.00 88.75 110 GLY A CA 1
ATOM 925 C C . GLY A 1 110 ? -14.817 -4.063 10.091 1.00 88.75 110 GLY A C 1
ATOM 926 O O . GLY A 1 110 ? -14.700 -5.182 10.594 1.00 88.75 110 GLY A O 1
ATOM 927 N N . TRP A 1 111 ? -15.180 -2.991 10.786 1.00 92.19 111 TRP A N 1
ATOM 928 C CA . TRP A 1 111 ? -15.677 -3.011 12.159 1.00 92.19 111 TRP A CA 1
ATOM 929 C C . TRP A 1 111 ? -16.905 -2.108 12.245 1.00 92.19 111 TRP A C 1
ATOM 931 O O . TRP A 1 111 ? -17.045 -1.185 11.443 1.00 92.19 111 TRP A O 1
ATOM 941 N N . LYS A 1 112 ? -17.784 -2.387 13.201 1.00 91.38 112 LYS A N 1
ATOM 942 C CA . LYS A 1 112 ? -18.967 -1.581 13.501 1.00 91.38 112 LYS A CA 1
ATOM 943 C C . LYS A 1 112 ? -19.035 -1.291 15.000 1.00 91.38 112 LYS A C 1
ATOM 945 O O . LYS A 1 112 ? -18.504 -2.088 15.777 1.00 91.38 112 LYS A O 1
ATOM 950 N N . PRO A 1 113 ? -19.645 -0.175 15.424 1.00 91.38 113 PRO A N 1
ATOM 951 C CA . PRO A 1 113 ? -19.950 0.055 16.830 1.00 91.38 113 PRO A CA 1
ATOM 952 C C . PRO A 1 113 ? -20.793 -1.091 17.398 1.00 91.38 113 PRO A C 1
ATOM 954 O O . PRO A 1 113 ? -21.685 -1.603 16.717 1.00 91.38 113 PRO A O 1
ATOM 957 N N . ARG A 1 114 ? -20.518 -1.499 18.637 1.00 88.25 114 ARG A N 1
ATOM 958 C CA . ARG A 1 114 ? -21.358 -2.467 19.350 1.00 88.25 114 ARG A CA 1
ATOM 959 C C . ARG A 1 114 ? -22.706 -1.825 19.697 1.00 88.25 114 ARG A C 1
ATOM 961 O O . ARG A 1 114 ? -22.770 -0.635 20.005 1.00 88.25 114 ARG A O 1
ATOM 968 N N . ALA A 1 115 ? -23.779 -2.615 19.697 1.00 85.69 115 ALA A N 1
ATOM 969 C CA . ALA A 1 115 ? -25.083 -2.155 20.171 1.00 85.69 115 ALA A CA 1
ATOM 970 C C . ALA A 1 115 ? -24.977 -1.637 21.621 1.00 85.69 115 ALA A C 1
ATOM 972 O O . ALA A 1 115 ? -24.512 -2.354 22.505 1.00 85.69 115 ALA A O 1
ATOM 973 N N . GLY A 1 116 ? -25.367 -0.378 21.843 1.00 82.31 116 GLY A N 1
ATOM 974 C CA . GLY A 1 116 ? -25.272 0.296 23.145 1.00 82.31 116 GLY A CA 1
ATOM 975 C C . GLY A 1 116 ? -23.955 1.039 23.413 1.00 82.31 116 GLY A C 1
ATOM 976 O O . GLY A 1 116 ? -23.847 1.709 24.437 1.00 82.31 116 GLY A O 1
ATOM 977 N N . ALA A 1 117 ? -22.970 0.980 22.509 1.00 82.88 117 ALA A 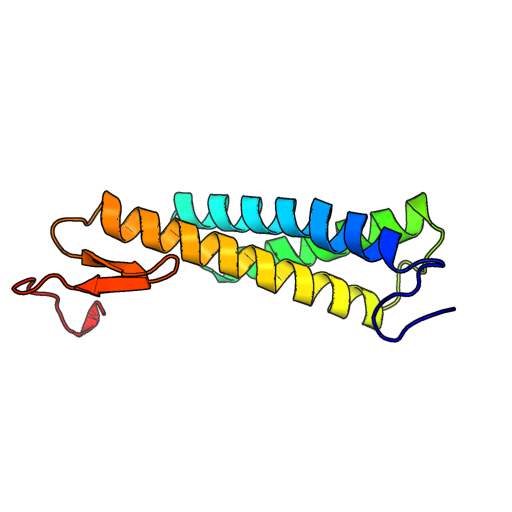N 1
ATOM 978 C CA . ALA A 1 117 ? -21.767 1.801 22.610 1.00 82.88 117 ALA A CA 1
ATOM 979 C C . ALA A 1 117 ? -22.103 3.281 22.362 1.00 82.88 117 ALA A C 1
ATOM 981 O O . ALA A 1 117 ? -22.537 3.655 21.273 1.00 82.88 117 ALA A O 1
ATOM 982 N N . GLN A 1 118 ? -21.875 4.135 23.361 1.00 81.69 118 GLN A N 1
ATOM 983 C CA . GLN A 1 118 ? -21.987 5.583 23.200 1.00 81.69 118 GLN A CA 1
ATOM 984 C C . GLN A 1 118 ? -20.684 6.132 22.611 1.00 81.69 118 GLN A C 1
ATOM 986 O O . GLN A 1 118 ? -19.681 6.274 23.309 1.00 81.69 118 GLN A O 1
ATOM 991 N N . ILE A 1 119 ? -20.696 6.418 21.310 1.00 78.88 119 ILE A N 1
ATOM 992 C CA . ILE A 1 119 ? -19.582 7.050 20.597 1.00 78.88 119 ILE A CA 1
ATOM 993 C C . ILE A 1 119 ? -20.024 8.458 20.221 1.00 78.88 119 ILE A C 1
ATOM 995 O O . ILE A 1 119 ? -21.107 8.641 19.665 1.00 78.88 119 ILE A O 1
ATOM 999 N N . ARG A 1 120 ? -19.198 9.458 20.531 1.00 81.00 120 ARG A N 1
ATOM 1000 C CA . ARG A 1 120 ? -19.467 10.830 20.095 1.00 81.00 120 ARG A CA 1
ATOM 1001 C C . ARG A 1 120 ? -19.432 10.884 18.562 1.00 81.00 120 ARG A C 1
ATOM 1003 O O . ARG A 1 120 ? -18.489 10.343 17.987 1.00 81.00 120 ARG A O 1
ATOM 1010 N N . PRO A 1 121 ? -20.404 11.528 17.897 1.00 75.88 121 PRO A N 1
ATOM 1011 C CA . PRO A 1 121 ? -20.483 11.543 16.436 1.00 75.88 121 PRO A CA 1
ATOM 1012 C C . PRO A 1 121 ? -19.269 12.206 15.768 1.00 75.88 121 PRO A C 1
ATOM 1014 O O . PRO A 1 121 ? -18.937 11.852 14.648 1.00 75.88 121 PRO A O 1
ATOM 1017 N N . GLU A 1 122 ? -18.563 13.097 16.468 1.00 79.88 122 GLU A N 1
ATOM 1018 C CA . GLU A 1 122 ? -17.291 13.691 16.023 1.00 79.88 122 GLU A CA 1
ATOM 1019 C C . GLU A 1 122 ? -16.094 12.718 15.984 1.00 79.88 122 GLU A C 1
ATOM 1021 O O . GLU A 1 122 ? -15.044 13.062 15.446 1.00 79.88 122 GLU A O 1
ATOM 1026 N N . LEU A 1 123 ? -16.224 11.523 16.576 1.00 68.25 123 LEU A N 1
ATOM 1027 C CA . LEU A 1 123 ? -15.169 10.503 16.664 1.00 68.25 123 LEU A CA 1
ATOM 1028 C C . LEU A 1 123 ? -15.399 9.305 15.721 1.00 68.25 123 LEU A C 1
ATOM 1030 O O . LEU A 1 123 ? -14.620 8.347 15.768 1.00 68.25 123 LEU A O 1
ATOM 1034 N N . LEU A 1 124 ? -16.472 9.331 14.922 1.00 61.06 124 LEU A N 1
ATOM 1035 C CA . LEU A 1 124 ? -16.802 8.327 13.899 1.00 61.06 124 LEU A CA 1
ATOM 1036 C C . LEU A 1 124 ? -16.213 8.716 12.540 1.00 61.06 124 LEU A C 1
ATOM 1038 O O . LEU A 1 124 ? -15.721 7.787 11.858 1.00 61.06 124 LEU A O 1
#

Secondary structure (DSSP, 8-stat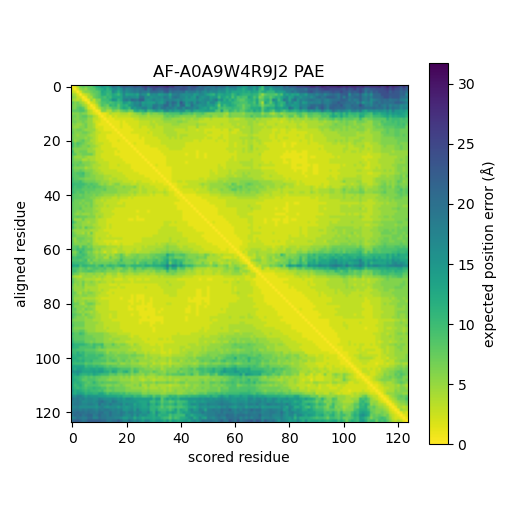e):
---SS--SSSHHHHIIIIIIIIHHHHHHHHHHHHHTT--HHHHHHHHHHHHHHHHHHHHHHH---TT-HHHHHHHHHHHHHHHHHHHHHHHHHHHHHHSTTTEEEEETTEEEEPTT----GGG-

Radius of gyration: 18.19 Å; Cα contacts (8 Å, |Δi|>4): 163; chains: 1; bounding box: 44×29×51 Å

Nearest PDB structures (foldseek):
  7qne-assembly1_B  TM=2.704E-01  e=3.973E+00  Homo sapiens

pLDDT: mean 88.52, std 9.21, range [49.28, 97.69]

Foldseek 3Di:
DQDLAGRFPDVVVCCVLLPVVLLVVLLVLLLVCLVVVHDCVVSLVVLLVSLLVSLVCCCPPGVDDNPDPSNSVSSSVSSSVSNPLSNQQNNQVCCCPVVVVQWHHPDSRDIDGDVPRDDDPVRD

Sequence (124 aa):
MQGILYEEPTIWLFLLVTVIMGGWLAWMAGRAIALTWRPNWQLVIYMLALGIFVRFIHFALFQATLLTLHYYIVDTIVLLAFGFAGWRYNRARQMTRQYHWLFERAGPFGWKPRAGAQIRPELL

Mean predicted aligned error: 5.83 Å

Solvent-accessible surface area (backbone atoms only — not comparable to full-atom values): 6665 Å² total; per-residue (Å²): 104,73,48,101,84,43,76,48,81,44,71,66,57,51,47,47,50,47,50,51,52,36,19,48,53,24,21,50,50,15,33,52,41,30,77,66,73,53,66,71,68,58,51,55,55,52,28,52,56,47,22,54,52,52,40,48,49,42,24,74,76,69,71,42,74,71,88,44,65,69,60,42,50,52,47,23,52,53,21,40,53,30,16,50,50,27,19,41,31,44,39,24,53,45,45,35,64,77,39,47,84,46,22,37,76,66,54,74,66,30,62,39,73,32,93,88,49,90,69,62,79,95,77,113